Protein AF-A0A6H5K0V4-F1 (afdb_monomer_lite)

Sequence (99 aa):
MLAVIRHFHEGMRARARTDDGQYSEWFDVGQGLRQGCNLAPLLFNLFFAAMLMVAVAEFDKDPKVTADMVKIGTQVEYTGKKGRSAGKKTTVVTDAEAL

Secondary structure (DSSP, 8-state):
-HHHHHHHHTT-EE-PBPTTS-BPPPEE--S----S-THHHHHHHHHHHHHHHHHHHHHTT-HHHHHHS--------------SS--------------

Structure (mmCIF, N/CA/C/O backbone):
data_AF-A0A6H5K0V4-F1
#
_entry.id   AF-A0A6H5K0V4-F1
#
loop_
_atom_site.group_PDB
_atom_site.id
_atom_site.type_symbol
_atom_site.label_atom_id
_atom_site.label_alt_id
_atom_site.label_comp_id
_atom_site.label_asym_id
_atom_site.label_entity_id
_atom_site.label_seq_id
_atom_site.pdbx_PDB_ins_code
_atom_site.Cartn_x
_atom_site.Cartn_y
_atom_site.Cartn_z
_atom_site.occupancy
_atom_site.B_iso_or_equiv
_atom_site.auth_seq_id
_atom_site.auth_comp_id
_atom_site.auth_asym_id
_atom_site.auth_atom_id
_atom_site.pdbx_PDB_model_num
ATOM 1 N N . MET A 1 1 ? -7.602 -19.876 12.562 1.00 69.19 1 MET A N 1
ATOM 2 C CA . MET A 1 1 ? -7.457 -18.449 12.186 1.00 69.19 1 MET A CA 1
ATOM 3 C C . MET A 1 1 ? -8.729 -17.639 12.458 1.00 69.19 1 MET A C 1
ATOM 5 O O . MET A 1 1 ? -8.669 -16.697 13.231 1.00 69.19 1 MET A O 1
ATOM 9 N N . LEU A 1 2 ? -9.889 -18.015 11.897 1.00 80.69 2 LEU A N 1
ATOM 10 C CA . LEU A 1 2 ? -11.141 -17.243 12.025 1.00 80.69 2 LEU A CA 1
ATOM 11 C C . LEU A 1 2 ? -11.638 -17.041 13.471 1.00 80.69 2 LEU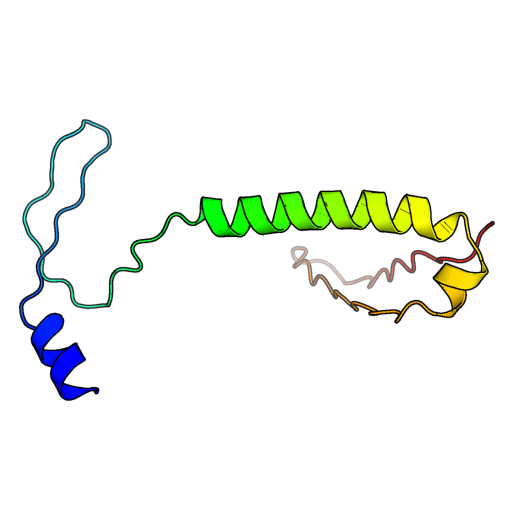 A C 1
ATOM 13 O O . LEU A 1 2 ? -12.142 -15.969 13.783 1.00 80.69 2 LEU A O 1
ATOM 17 N N . ALA A 1 3 ? -11.470 -18.029 14.356 1.00 87.81 3 ALA A N 1
ATOM 18 C CA . ALA A 1 3 ? -11.860 -17.909 15.767 1.00 87.81 3 ALA A CA 1
ATOM 19 C C . ALA A 1 3 ? -11.032 -16.857 16.532 1.00 87.81 3 ALA A C 1
ATOM 21 O O . ALA A 1 3 ? -11.581 -16.087 17.310 1.00 87.81 3 ALA A O 1
ATOM 22 N N . VAL A 1 4 ? -9.727 -16.771 16.246 1.00 87.88 4 VAL A N 1
ATOM 23 C CA . VAL A 1 4 ? -8.822 -15.780 16.857 1.00 87.88 4 VAL A CA 1
ATOM 24 C C . VAL A 1 4 ? -9.203 -14.365 16.418 1.00 87.88 4 VAL A C 1
ATOM 26 O O . VAL A 1 4 ? -9.280 -13.460 17.238 1.00 87.88 4 VAL A O 1
ATOM 29 N N . ILE A 1 5 ? -9.514 -14.192 15.130 1.00 80.44 5 ILE A N 1
ATOM 30 C CA . ILE A 1 5 ? -9.972 -12.911 14.577 1.00 80.44 5 ILE A CA 1
ATOM 31 C C . ILE A 1 5 ? -11.325 -12.513 15.185 1.00 80.44 5 ILE A C 1
ATOM 33 O O . ILE A 1 5 ? -11.511 -11.358 15.551 1.00 80.44 5 ILE A O 1
ATOM 37 N N . ARG A 1 6 ? -12.260 -13.460 15.345 1.00 83.25 6 ARG A N 1
ATOM 38 C CA . ARG A 1 6 ? -13.560 -13.192 15.980 1.00 83.25 6 ARG A CA 1
ATOM 39 C C . ARG A 1 6 ? -13.403 -12.712 17.418 1.00 83.25 6 ARG A C 1
ATOM 41 O O . ARG A 1 6 ? -13.929 -11.652 17.717 1.00 83.25 6 ARG A O 1
ATOM 48 N N . HIS A 1 7 ? -12.634 -13.409 18.253 1.00 84.62 7 HIS A N 1
ATOM 49 C CA . HIS A 1 7 ? -12.405 -12.967 19.633 1.00 84.62 7 HIS A CA 1
ATOM 50 C C . HIS A 1 7 ? -11.671 -11.630 19.731 1.00 84.62 7 HIS A C 1
ATOM 52 O O . HIS A 1 7 ? -11.909 -10.874 20.663 1.00 84.62 7 HIS A O 1
ATOM 58 N N . PHE A 1 8 ? -10.804 -11.307 18.770 1.00 81.38 8 PHE A N 1
ATOM 59 C CA . PHE A 1 8 ? -10.132 -10.010 18.743 1.00 81.38 8 PHE A CA 1
ATOM 60 C C . PHE A 1 8 ? -11.081 -8.844 18.410 1.00 81.38 8 PHE A C 1
ATOM 62 O O . PHE A 1 8 ? -10.881 -7.729 18.887 1.00 81.38 8 PHE A O 1
ATOM 69 N N . HIS A 1 9 ? -12.106 -9.084 17.589 1.00 79.38 9 HIS A N 1
ATOM 70 C CA . HIS A 1 9 ? -13.086 -8.067 17.190 1.00 79.38 9 HIS A CA 1
ATOM 71 C C . HIS A 1 9 ? -14.369 -8.067 18.034 1.00 79.38 9 HIS A C 1
ATOM 73 O O . HIS A 1 9 ? -15.173 -7.141 17.928 1.00 79.38 9 HIS A O 1
ATOM 79 N N . GLU A 1 10 ? -14.575 -9.085 18.864 1.00 85.38 10 GLU A N 1
ATOM 80 C CA . GLU A 1 10 ? -15.727 -9.203 19.750 1.00 85.38 10 GLU A CA 1
ATOM 81 C C . GLU A 1 10 ? -15.704 -8.096 20.814 1.00 85.38 10 GLU A C 1
ATOM 83 O O . GLU A 1 10 ? -14.709 -7.893 21.505 1.00 85.38 10 GLU A O 1
ATOM 88 N N . GLY A 1 11 ? -16.793 -7.328 20.915 1.00 86.25 11 GLY A N 1
ATOM 89 C CA . GLY A 1 11 ? -16.902 -6.222 21.874 1.00 86.25 11 GLY A CA 1
ATOM 90 C C . GLY A 1 11 ? -16.015 -5.004 21.577 1.00 86.25 11 GLY A C 1
ATOM 91 O O . GLY A 1 11 ? -15.858 -4.143 22.442 1.00 86.25 11 GLY A O 1
ATOM 92 N N . MET A 1 12 ? -15.427 -4.904 20.378 1.00 88.12 12 MET A N 1
ATOM 93 C CA . MET A 1 12 ? -14.608 -3.754 19.993 1.00 88.12 12 MET A CA 1
ATOM 94 C C . MET A 1 12 ? -15.451 -2.471 19.946 1.00 88.12 12 MET A C 1
ATOM 96 O O . MET A 1 12 ? -16.474 -2.409 19.266 1.00 88.12 12 MET A O 1
ATOM 100 N N . ARG A 1 13 ? -14.985 -1.423 20.634 1.00 90.81 13 ARG A N 1
ATOM 101 C CA . ARG A 1 13 ? -15.589 -0.082 20.625 1.00 90.81 13 ARG A CA 1
ATOM 102 C C . ARG A 1 13 ? -14.604 0.936 20.067 1.00 90.81 13 ARG A C 1
ATOM 104 O O . ARG A 1 13 ? -13.394 0.795 20.241 1.00 90.81 13 ARG A O 1
ATOM 111 N N . ALA A 1 14 ? -15.113 1.969 19.409 1.00 87.12 14 ALA A N 1
ATOM 112 C CA . ALA A 1 14 ? -14.324 3.072 18.875 1.00 87.12 14 ALA A CA 1
ATOM 113 C C . ALA A 1 14 ? -14.965 4.420 19.214 1.00 87.12 14 ALA A C 1
ATOM 115 O O . ALA A 1 14 ? -16.136 4.500 19.580 1.00 87.12 14 ALA A O 1
ATOM 116 N N . ARG A 1 15 ? -14.175 5.485 19.085 1.00 91.25 15 ARG A N 1
ATOM 117 C CA . ARG A 1 15 ? -14.630 6.874 19.150 1.00 91.25 15 ARG A CA 1
ATOM 118 C C . ARG A 1 15 ? -13.923 7.678 18.069 1.00 91.25 15 ARG A C 1
ATOM 120 O O . ARG A 1 15 ? -12.737 7.457 17.816 1.00 91.25 15 ARG A O 1
ATOM 127 N N . ALA A 1 16 ? -14.640 8.584 17.421 1.00 87.00 16 ALA A N 1
ATOM 128 C CA . ALA A 1 16 ? -14.077 9.460 16.403 1.00 87.00 16 ALA A CA 1
ATOM 129 C C . ALA A 1 16 ? -13.524 10.724 17.064 1.00 87.00 16 ALA A C 1
ATOM 131 O O . ALA A 1 16 ? -14.113 11.224 18.020 1.00 87.00 16 ALA A O 1
ATOM 132 N N . ARG A 1 17 ? -12.401 11.239 16.561 1.00 90.75 17 ARG A N 1
ATOM 133 C CA . ARG A 1 17 ? -11.946 12.587 16.906 1.00 90.75 17 ARG A CA 1
ATOM 134 C C . ARG A 1 17 ? -12.565 13.562 15.910 1.00 90.75 17 ARG A C 1
ATOM 136 O O . ARG A 1 17 ? -12.438 13.344 14.708 1.00 90.75 17 ARG A O 1
ATOM 143 N N . THR A 1 18 ? -13.245 14.579 16.408 1.00 89.50 18 THR A N 1
ATOM 144 C CA . THR A 1 18 ? -13.872 15.637 15.613 1.00 89.50 18 THR A CA 1
ATOM 145 C C . THR A 1 18 ? -12.860 16.742 15.295 1.00 89.50 18 THR A C 1
ATOM 147 O O . THR A 1 18 ? -11.786 16.808 15.902 1.00 89.50 18 THR A O 1
ATOM 150 N N . ASP A 1 19 ? -13.167 17.594 14.316 1.00 86.00 19 ASP A N 1
ATOM 151 C CA . ASP A 1 19 ? -12.239 18.623 13.812 1.00 86.00 19 ASP A CA 1
ATOM 152 C C . ASP A 1 19 ? -11.894 19.698 14.859 1.00 86.00 19 ASP A C 1
ATOM 154 O O . ASP A 1 19 ? -10.807 20.271 14.845 1.00 86.00 19 ASP A O 1
ATOM 158 N N . ASP A 1 20 ? -12.787 19.919 15.823 1.00 91.50 20 ASP A N 1
ATOM 159 C CA . ASP A 1 20 ? -12.586 20.747 17.020 1.00 91.50 20 ASP A CA 1
ATOM 160 C C . ASP A 1 20 ? -11.749 20.043 18.110 1.00 91.50 20 ASP A C 1
ATOM 162 O O . ASP A 1 20 ? -11.537 20.570 19.203 1.00 91.50 20 ASP A O 1
ATOM 166 N N . GLY A 1 21 ? -11.243 18.844 17.818 1.00 90.00 21 GLY A N 1
ATOM 167 C CA . GLY A 1 21 ? -10.335 18.084 18.665 1.00 90.00 21 GLY A CA 1
ATOM 168 C C . GLY A 1 21 ? -11.010 17.283 19.775 1.00 90.00 21 GLY A C 1
ATOM 169 O O . GLY A 1 21 ? -10.293 16.575 20.489 1.00 90.00 21 GLY A O 1
ATOM 170 N N . GLN A 1 22 ? -12.337 17.357 19.903 1.00 94.69 22 GLN A N 1
ATOM 171 C CA . GLN A 1 22 ? -13.114 16.560 20.849 1.00 94.69 22 GLN A CA 1
ATOM 172 C C . GLN A 1 22 ? -13.214 15.100 20.384 1.00 94.69 22 GLN A C 1
ATOM 174 O O . GLN A 1 22 ? -12.925 14.760 19.237 1.00 94.69 22 GLN A O 1
ATOM 179 N N . TYR A 1 23 ? -13.577 14.203 21.298 1.00 94.06 23 TYR A N 1
ATOM 180 C CA . TYR A 1 23 ? -13.846 12.805 20.965 1.00 94.06 23 TYR A CA 1
ATOM 181 C C . TYR A 1 23 ? -15.340 12.520 21.092 1.00 94.06 23 TYR A C 1
ATOM 183 O O . TYR A 1 23 ? -15.979 12.997 22.026 1.00 94.06 23 TYR A O 1
ATOM 191 N N . SER A 1 24 ? -15.879 11.705 20.186 1.00 92.81 24 SER A N 1
ATOM 192 C CA . SER A 1 24 ? -17.248 11.207 20.288 1.00 92.81 24 SER A CA 1
ATOM 193 C C . SER A 1 24 ? -17.421 10.256 21.473 1.00 92.81 24 SER A C 1
ATOM 195 O O . SER A 1 24 ? -16.454 9.691 21.996 1.00 92.81 24 SER A O 1
ATOM 197 N N . GLU A 1 25 ? -18.680 9.990 21.811 1.00 94.19 25 GLU A N 1
ATOM 198 C CA . GLU A 1 25 ? -19.039 8.841 22.635 1.00 94.19 25 GLU A CA 1
ATOM 199 C C . GLU A 1 25 ? -18.535 7.536 22.009 1.00 94.19 25 GLU A C 1
ATOM 201 O O . GLU A 1 25 ? -18.345 7.422 20.790 1.00 94.19 25 GLU A O 1
ATOM 206 N N . TRP A 1 26 ? -18.315 6.544 22.867 1.00 93.19 26 TRP A N 1
ATOM 207 C CA . TRP A 1 26 ? -17.908 5.213 22.442 1.00 93.19 26 TRP A CA 1
ATOM 208 C C . TRP A 1 26 ? -19.062 4.498 21.744 1.00 93.19 26 TRP A C 1
ATOM 210 O O . TRP A 1 26 ? -20.129 4.308 22.330 1.00 93.19 26 TRP A O 1
ATOM 220 N N . PHE A 1 27 ? -18.826 4.012 20.532 1.00 89.94 27 PHE A N 1
ATOM 221 C CA . PHE A 1 27 ? -19.785 3.215 19.774 1.00 89.94 27 PHE A CA 1
ATOM 222 C C . PHE A 1 27 ? -19.198 1.852 19.404 1.00 89.94 27 PHE A C 1
ATOM 224 O O . PHE A 1 27 ? -17.980 1.692 19.290 1.00 89.94 27 PHE A O 1
ATOM 231 N N . ASP A 1 28 ? -20.074 0.864 19.240 1.00 89.50 28 ASP A N 1
ATOM 232 C CA . ASP A 1 28 ? -19.677 -0.504 18.914 1.00 89.50 28 ASP A CA 1
ATOM 233 C C . ASP A 1 28 ? -19.244 -0.611 17.447 1.00 89.50 28 ASP A C 1
ATOM 235 O O . ASP A 1 28 ? -19.880 -0.079 16.532 1.00 89.50 28 ASP A O 1
ATOM 239 N N . VAL A 1 29 ? -18.137 -1.312 17.210 1.00 83.56 29 VAL A N 1
ATOM 240 C CA . VAL A 1 29 ? -17.545 -1.477 15.881 1.00 83.56 29 VAL A CA 1
ATOM 241 C C . VAL A 1 29 ? -18.169 -2.698 15.208 1.00 83.56 29 VAL A C 1
ATOM 243 O O . VAL A 1 29 ? -17.724 -3.827 15.384 1.00 83.56 29 VAL A O 1
ATOM 246 N N . GLY A 1 30 ? -19.222 -2.470 14.419 1.00 78.94 30 GLY A N 1
ATOM 247 C CA . GLY A 1 30 ? -19.947 -3.539 13.716 1.00 78.94 30 GLY A CA 1
ATOM 248 C C . GLY A 1 30 ? -19.268 -4.063 12.442 1.00 78.94 30 GLY A C 1
ATOM 249 O O . GLY A 1 30 ? -19.665 -5.106 11.926 1.00 78.94 30 GLY A O 1
ATOM 250 N N . GLN A 1 31 ? -18.271 -3.351 11.912 1.00 73.56 31 GLN A N 1
ATOM 251 C CA . GLN A 1 31 ? -17.488 -3.719 10.725 1.00 73.56 31 GLN A CA 1
ATOM 252 C C . GLN A 1 31 ? -16.017 -3.378 10.968 1.00 73.56 31 GLN A C 1
ATOM 254 O O . GLN A 1 31 ? -15.719 -2.409 11.662 1.00 73.56 31 GLN A O 1
ATOM 259 N N . GLY A 1 32 ? -15.092 -4.147 10.389 1.00 67.06 32 GLY A N 1
ATOM 260 C CA . GLY A 1 32 ? -13.660 -3.882 10.536 1.00 67.06 32 GLY A CA 1
ATOM 261 C C . GLY A 1 32 ? -13.299 -2.457 10.103 1.00 67.06 32 GLY A C 1
ATOM 262 O O . GLY A 1 32 ? -13.550 -2.062 8.965 1.00 67.06 32 GLY A O 1
ATOM 263 N N . LEU A 1 33 ? -12.696 -1.683 11.006 1.00 64.88 33 LEU A N 1
ATOM 264 C CA . LEU A 1 33 ? -12.161 -0.363 10.693 1.00 64.88 33 LEU A CA 1
ATOM 265 C C . LEU A 1 33 ? -10.861 -0.545 9.900 1.00 64.88 33 LEU A C 1
ATOM 267 O O . LEU A 1 33 ? -9.874 -1.058 10.427 1.00 64.88 33 LEU A O 1
ATOM 271 N N . ARG A 1 34 ? -10.824 -0.107 8.639 1.00 68.50 34 ARG A N 1
ATOM 272 C CA . ARG A 1 34 ? -9.565 -0.031 7.888 1.00 68.50 34 ARG A CA 1
ATOM 273 C C . ARG A 1 34 ? -8.767 1.168 8.410 1.00 68.50 34 ARG A C 1
ATOM 275 O O . ARG A 1 34 ? -8.892 2.276 7.901 1.00 68.50 34 ARG A O 1
ATOM 282 N N . GLN A 1 35 ? -7.981 0.963 9.465 1.00 63.94 35 GLN A N 1
ATOM 283 C CA . GLN A 1 35 ? -6.990 1.948 9.892 1.00 63.94 35 GLN A CA 1
ATOM 284 C C . GLN A 1 35 ? -5.825 1.922 8.909 1.00 63.94 35 GLN A C 1
ATOM 286 O O . GLN A 1 35 ? -5.036 0.982 8.865 1.00 63.94 35 GLN A O 1
ATOM 291 N N . GLY A 1 36 ? -5.745 2.953 8.084 1.00 67.56 36 GLY A N 1
ATOM 292 C CA . GLY A 1 36 ? -4.666 3.125 7.133 1.00 67.56 36 GLY A CA 1
ATOM 293 C C . GLY A 1 36 ? -4.758 4.496 6.496 1.00 67.56 36 GLY A C 1
ATOM 294 O O . GLY A 1 36 ? -5.843 4.992 6.198 1.00 67.56 36 GLY A O 1
ATOM 295 N N . CYS A 1 37 ? -3.609 5.129 6.303 1.00 76.25 37 CYS A N 1
ATOM 296 C CA . CYS A 1 37 ? -3.537 6.352 5.530 1.00 76.25 37 CYS A CA 1
ATOM 297 C C . CYS A 1 37 ? -3.847 6.016 4.067 1.00 76.25 37 CYS A C 1
ATOM 299 O O . CYS A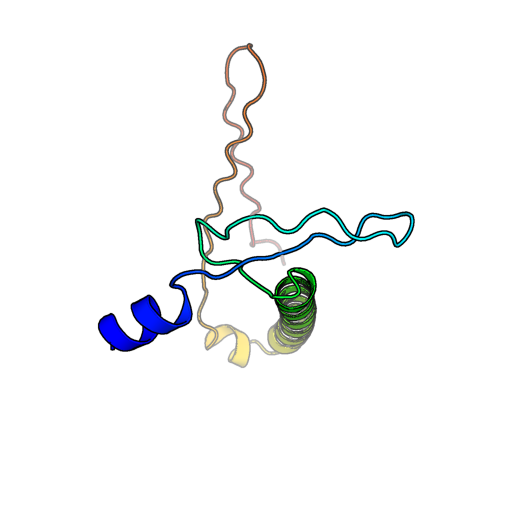 1 37 ? -3.026 5.392 3.403 1.00 76.25 37 CYS A O 1
ATOM 301 N N . ASN A 1 38 ? -5.004 6.437 3.551 1.00 76.62 38 ASN A N 1
ATOM 302 C CA . ASN A 1 38 ? -5.335 6.280 2.127 1.00 76.62 38 ASN A CA 1
ATOM 303 C C . ASN A 1 38 ? -4.387 7.088 1.217 1.00 76.62 38 ASN A C 1
ATOM 305 O O . ASN A 1 38 ? -4.264 6.789 0.032 1.00 76.62 38 ASN A O 1
ATOM 309 N N . LEU A 1 39 ? -3.693 8.090 1.773 1.00 80.56 39 LEU A N 1
ATOM 310 C CA . LEU A 1 39 ? -2.719 8.907 1.051 1.00 80.56 39 LEU A CA 1
ATOM 311 C C . LEU A 1 39 ? -1.411 8.153 0.785 1.00 80.56 39 LEU A C 1
ATOM 313 O O . LEU A 1 39 ? -0.777 8.397 -0.232 1.00 80.56 39 LEU A O 1
ATOM 317 N N . ALA A 1 40 ? -1.022 7.208 1.646 1.00 85.44 40 ALA A N 1
ATOM 318 C CA . ALA A 1 40 ? 0.196 6.422 1.459 1.00 85.44 40 ALA A CA 1
ATOM 319 C C . ALA A 1 40 ? 0.186 5.576 0.164 1.00 85.44 40 ALA A C 1
ATOM 321 O O . ALA A 1 40 ? 1.113 5.732 -0.632 1.00 85.44 40 ALA A O 1
ATOM 322 N N . PRO A 1 41 ? -0.841 4.742 -0.125 1.00 85.69 41 PRO A N 1
ATOM 323 C CA . PRO A 1 41 ? -0.899 4.015 -1.392 1.00 85.69 41 PRO A CA 1
ATOM 324 C C . PRO A 1 41 ? -1.070 4.954 -2.595 1.00 85.69 41 PRO A C 1
ATOM 326 O O . PRO A 1 41 ? -0.534 4.668 -3.662 1.00 85.69 41 PRO A O 1
ATOM 329 N N . LEU A 1 42 ? -1.754 6.094 -2.436 1.00 90.00 42 LEU A N 1
ATOM 330 C CA . LEU A 1 42 ? -1.887 7.085 -3.508 1.00 90.00 42 LEU A CA 1
ATOM 331 C C . LEU A 1 42 ? -0.536 7.718 -3.871 1.00 90.00 42 LEU A C 1
ATOM 333 O O . LEU A 1 42 ? -0.185 7.792 -5.046 1.00 90.00 42 LEU A O 1
ATOM 337 N N . LEU A 1 43 ? 0.227 8.154 -2.868 1.00 91.88 43 LEU A N 1
ATOM 338 C CA . LEU A 1 43 ? 1.516 8.808 -3.066 1.00 91.88 43 LEU A CA 1
ATOM 339 C C . LEU A 1 43 ? 2.565 7.829 -3.597 1.00 91.88 43 LEU A C 1
ATOM 341 O O . LEU A 1 43 ? 3.339 8.195 -4.477 1.00 91.88 43 LEU A O 1
ATOM 345 N N . PHE A 1 44 ? 2.547 6.580 -3.121 1.00 91.75 44 PHE A N 1
ATOM 346 C CA . PHE A 1 44 ? 3.378 5.512 -3.674 1.00 91.75 44 PHE A CA 1
ATOM 347 C C . PHE A 1 44 ? 3.103 5.308 -5.168 1.00 91.75 44 PHE A C 1
ATOM 349 O O . PHE A 1 44 ? 4.036 5.325 -5.967 1.00 91.75 44 PHE A O 1
ATOM 356 N N . ASN A 1 45 ? 1.829 5.194 -5.559 1.00 91.62 45 ASN A N 1
ATOM 357 C CA . ASN A 1 45 ? 1.453 5.020 -6.961 1.00 91.62 45 ASN A CA 1
ATOM 358 C C . ASN A 1 45 ? 1.866 6.219 -7.825 1.00 91.62 45 ASN A C 1
ATOM 360 O O . ASN A 1 45 ? 2.359 6.028 -8.933 1.00 91.62 45 ASN A O 1
ATOM 364 N N . LEU A 1 46 ? 1.698 7.447 -7.322 1.00 95.44 46 LEU A N 1
ATOM 365 C CA . LEU A 1 46 ? 2.100 8.662 -8.034 1.00 95.44 46 LEU A CA 1
ATOM 366 C C . LEU A 1 46 ? 3.618 8.729 -8.232 1.00 95.44 46 LEU A C 1
ATOM 368 O O . LEU A 1 46 ? 4.088 9.000 -9.335 1.00 95.44 46 LEU A O 1
ATOM 372 N N . PHE A 1 47 ? 4.379 8.460 -7.172 1.00 95.31 47 PHE A N 1
ATOM 373 C CA . PHE A 1 47 ? 5.836 8.443 -7.222 1.0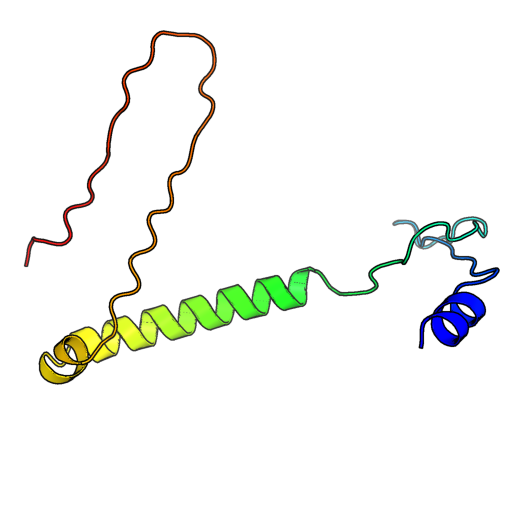0 95.31 47 PHE A CA 1
ATOM 374 C C . PHE A 1 47 ? 6.343 7.374 -8.194 1.00 95.31 47 PHE A C 1
ATOM 376 O O . PHE A 1 47 ? 7.180 7.658 -9.049 1.00 95.31 47 PHE A O 1
ATOM 383 N N . PHE A 1 48 ? 5.780 6.167 -8.123 1.00 94.12 48 PHE A N 1
ATOM 384 C CA . PHE A 1 48 ? 6.129 5.074 -9.022 1.00 94.12 48 PHE A CA 1
ATOM 385 C C . PHE A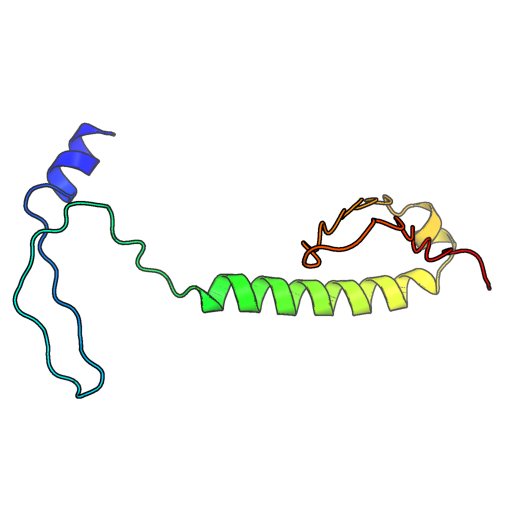 1 48 ? 5.795 5.396 -10.485 1.00 94.12 48 PHE A C 1
ATOM 387 O O . PHE A 1 48 ? 6.622 5.169 -11.364 1.00 94.12 48 PHE A O 1
ATOM 394 N N . ALA A 1 49 ? 4.633 5.998 -10.755 1.00 92.19 49 ALA A N 1
ATOM 395 C CA . ALA A 1 49 ? 4.269 6.443 -12.099 1.00 92.19 49 ALA A CA 1
ATOM 396 C C . ALA A 1 49 ? 5.244 7.500 -12.644 1.00 92.19 49 ALA A C 1
ATOM 398 O O . ALA A 1 49 ? 5.646 7.419 -13.802 1.00 92.19 49 ALA A O 1
ATOM 399 N N . ALA A 1 50 ? 5.666 8.459 -11.814 1.00 93.44 50 ALA A N 1
ATOM 400 C CA . ALA A 1 50 ? 6.657 9.459 -12.204 1.00 93.44 50 ALA A CA 1
ATOM 401 C C . ALA A 1 50 ? 8.023 8.825 -12.517 1.00 93.44 50 ALA A C 1
ATOM 403 O O . ALA A 1 50 ? 8.627 9.148 -13.538 1.00 93.44 50 ALA A O 1
ATOM 404 N N . MET A 1 51 ? 8.485 7.883 -11.687 1.00 94.69 51 MET A N 1
ATOM 405 C CA . MET A 1 51 ? 9.719 7.135 -11.952 1.00 94.69 51 MET A CA 1
ATOM 406 C C . MET A 1 51 ? 9.648 6.352 -13.265 1.00 94.69 51 MET A C 1
ATOM 408 O O . MET A 1 51 ? 10.605 6.369 -14.035 1.00 94.69 51 MET A O 1
ATOM 412 N N . LEU A 1 52 ? 8.519 5.690 -13.537 1.00 90.81 52 LEU A N 1
ATOM 413 C CA . LEU A 1 52 ? 8.316 4.955 -14.782 1.00 90.81 52 LEU A CA 1
ATOM 414 C C . LEU A 1 52 ? 8.319 5.876 -16.001 1.00 90.81 52 LEU A C 1
ATOM 416 O O . LEU A 1 52 ? 8.939 5.526 -16.996 1.00 90.81 52 LEU A O 1
ATOM 420 N N . MET A 1 53 ? 7.688 7.051 -15.930 1.00 90.00 53 MET A N 1
ATOM 421 C CA . MET A 1 53 ? 7.721 8.018 -17.034 1.00 90.00 53 MET A CA 1
ATOM 422 C C . MET A 1 53 ? 9.150 8.440 -17.380 1.00 90.00 53 MET A C 1
ATOM 424 O O . MET A 1 53 ? 9.505 8.482 -18.554 1.00 90.00 53 MET A O 1
ATOM 428 N N . VAL A 1 54 ? 9.981 8.706 -16.368 1.00 92.19 54 VAL A N 1
ATOM 429 C CA . VAL A 1 54 ? 11.396 9.046 -16.581 1.00 92.19 54 VAL A CA 1
ATOM 430 C C . VAL A 1 54 ? 12.157 7.860 -17.173 1.00 92.19 54 VAL A C 1
ATOM 432 O O . VAL A 1 54 ? 12.889 8.032 -18.140 1.00 92.19 54 VAL A O 1
ATOM 435 N N . ALA A 1 55 ? 11.966 6.654 -16.633 1.00 89.00 55 ALA A N 1
ATOM 436 C CA . ALA A 1 55 ? 12.639 5.458 -17.132 1.00 89.00 55 ALA A CA 1
ATOM 437 C C . ALA A 1 55 ? 12.269 5.148 -18.591 1.00 89.00 55 ALA A C 1
ATOM 439 O O . ALA A 1 55 ? 13.152 4.873 -19.394 1.00 89.00 55 ALA A O 1
ATOM 440 N N . VAL A 1 56 ? 10.985 5.242 -18.947 1.00 86.75 56 VAL A N 1
ATOM 441 C CA . VAL A 1 56 ? 10.507 5.057 -20.326 1.00 86.75 56 VAL A CA 1
ATOM 442 C C . VAL A 1 56 ? 11.116 6.109 -21.250 1.00 86.75 56 VAL A C 1
ATOM 444 O O . VAL A 1 56 ? 11.688 5.745 -22.268 1.00 86.75 56 VAL A O 1
ATOM 447 N N . ALA A 1 57 ? 11.100 7.389 -20.864 1.00 87.75 57 ALA A N 1
ATOM 448 C CA . ALA A 1 57 ? 11.687 8.459 -21.673 1.00 87.75 57 ALA A CA 1
ATOM 449 C C . ALA A 1 57 ? 13.202 8.294 -21.903 1.00 87.75 57 ALA A C 1
ATOM 451 O O . ALA A 1 57 ? 13.725 8.741 -22.923 1.00 87.75 57 ALA A O 1
ATOM 452 N N . GLU A 1 58 ? 13.923 7.676 -20.964 1.00 86.81 58 GLU A N 1
ATOM 453 C CA . GLU A 1 58 ? 15.336 7.336 -21.145 1.00 86.81 58 GLU A C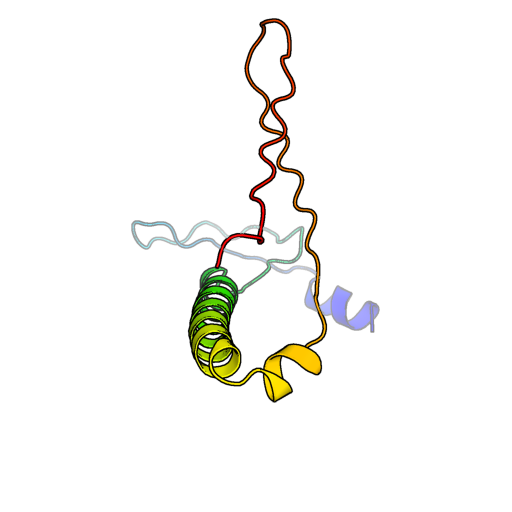A 1
ATOM 454 C C . GLU A 1 58 ? 15.531 6.084 -22.009 1.00 86.81 58 GLU A C 1
ATOM 456 O O . GLU A 1 58 ? 16.416 6.071 -22.861 1.00 86.81 58 GLU A O 1
ATOM 461 N N . PHE A 1 59 ? 14.708 5.048 -21.836 1.00 85.38 59 PHE A N 1
ATOM 462 C CA . PHE A 1 59 ? 14.815 3.809 -22.610 1.00 85.38 59 PHE A CA 1
ATOM 463 C C . PHE A 1 59 ? 14.365 3.954 -24.061 1.00 85.38 59 PHE A C 1
ATOM 465 O O . PHE A 1 59 ? 14.956 3.316 -24.925 1.00 85.38 59 PHE A O 1
ATOM 472 N N . ASP A 1 60 ? 13.418 4.846 -24.354 1.00 80.81 60 ASP A N 1
ATOM 473 C CA . ASP A 1 60 ? 13.000 5.169 -25.724 1.00 80.81 60 ASP A CA 1
ATOM 474 C C . ASP A 1 60 ? 14.139 5.768 -26.570 1.00 80.81 60 ASP A C 1
ATOM 476 O O . ASP A 1 60 ? 14.060 5.796 -27.798 1.00 80.81 60 ASP A O 1
ATOM 480 N N . LYS A 1 61 ? 15.236 6.211 -25.940 1.00 86.31 61 LYS A N 1
ATOM 481 C CA . LYS A 1 61 ? 16.442 6.673 -26.643 1.00 86.31 61 LYS A CA 1
ATOM 482 C C . LYS A 1 61 ? 17.295 5.523 -27.190 1.00 86.31 61 LYS A C 1
ATOM 484 O O . LYS A 1 61 ? 18.142 5.780 -28.045 1.00 86.31 61 LYS A O 1
ATOM 489 N N . ASP A 1 62 ? 17.109 4.286 -26.714 1.00 87.38 62 ASP A N 1
ATOM 490 C CA . ASP A 1 62 ? 17.823 3.097 -27.196 1.00 87.38 62 ASP A CA 1
ATOM 491 C C . ASP A 1 62 ? 16.862 2.110 -27.892 1.00 87.38 62 ASP A C 1
ATOM 493 O O . ASP A 1 62 ? 16.141 1.357 -27.228 1.00 87.38 62 ASP A O 1
ATOM 497 N N . PRO A 1 63 ? 16.909 2.018 -29.236 1.00 79.94 63 PRO A N 1
ATOM 498 C CA . PRO A 1 63 ? 16.038 1.141 -30.017 1.00 79.94 63 PRO A CA 1
ATOM 499 C C . PRO A 1 63 ? 16.125 -0.344 -29.644 1.00 79.94 63 PRO A C 1
ATOM 501 O O . PRO A 1 63 ? 15.179 -1.092 -29.891 1.00 79.94 63 PRO A O 1
ATOM 504 N N . LYS A 1 64 ? 17.252 -0.799 -29.078 1.00 83.94 64 LYS A N 1
ATOM 505 C CA . LYS A 1 64 ? 17.422 -2.197 -28.654 1.00 83.94 64 LYS A CA 1
ATOM 506 C C . LYS A 1 64 ? 16.645 -2.486 -27.380 1.00 83.94 64 LYS A C 1
ATOM 508 O O . LYS A 1 64 ? 16.043 -3.546 -27.268 1.00 83.94 64 LYS A O 1
ATOM 513 N N . VAL A 1 65 ? 16.627 -1.531 -26.453 1.00 80.88 65 VAL A N 1
ATOM 514 C CA . VAL A 1 65 ? 15.880 -1.659 -25.200 1.00 80.88 65 VAL A CA 1
ATOM 515 C C . VAL A 1 65 ? 14.386 -1.634 -25.495 1.00 80.88 65 VAL A C 1
ATOM 517 O O . VAL A 1 65 ? 13.671 -2.519 -25.037 1.00 80.88 65 VAL A O 1
ATOM 520 N N . THR A 1 66 ? 13.917 -0.703 -26.330 1.00 76.56 66 THR A N 1
ATOM 521 C CA . THR A 1 66 ? 12.500 -0.614 -26.723 1.00 76.56 66 THR A CA 1
ATOM 522 C C . THR A 1 66 ? 11.997 -1.878 -27.431 1.00 76.56 66 THR A C 1
ATOM 524 O O . THR A 1 66 ? 10.836 -2.250 -27.258 1.00 76.56 66 THR A O 1
ATOM 527 N N . ALA A 1 67 ? 12.849 -2.565 -28.200 1.00 80.38 67 ALA A N 1
ATOM 528 C CA . ALA A 1 67 ? 12.496 -3.821 -28.868 1.00 80.38 67 ALA A CA 1
ATOM 529 C C . ALA A 1 67 ? 12.227 -4.974 -27.883 1.00 80.38 67 ALA A C 1
ATOM 531 O O . ALA A 1 67 ? 11.356 -5.805 -28.143 1.00 80.38 67 ALA A O 1
ATOM 532 N N . ASP A 1 68 ? 12.922 -4.984 -26.744 1.00 81.81 68 ASP A N 1
ATOM 533 C CA . ASP A 1 68 ? 12.789 -6.008 -25.703 1.00 81.81 68 ASP A CA 1
ATOM 534 C C . ASP A 1 68 ? 11.704 -5.665 -24.657 1.00 81.81 68 ASP A C 1
ATOM 536 O O . ASP A 1 68 ? 11.375 -6.484 -23.793 1.00 81.81 68 ASP A O 1
ATOM 540 N N . MET A 1 69 ? 11.109 -4.465 -24.718 1.00 75.88 69 MET A N 1
ATOM 541 C CA . MET A 1 69 ? 10.062 -4.045 -23.783 1.00 75.88 69 MET A CA 1
ATOM 542 C C . MET A 1 69 ? 8.729 -4.763 -24.031 1.00 75.88 69 MET A C 1
ATOM 544 O O . MET A 1 69 ? 8.180 -4.790 -25.135 1.00 75.88 69 MET A O 1
ATOM 548 N N . VAL A 1 70 ? 8.133 -5.274 -22.950 1.00 80.56 70 VAL A N 1
ATOM 549 C CA . VAL A 1 70 ? 6.784 -5.853 -22.971 1.00 80.56 70 VAL A CA 1
ATOM 550 C C . VAL A 1 70 ? 5.746 -4.733 -23.047 1.00 80.56 70 VAL A C 1
ATOM 552 O O . VAL A 1 70 ? 5.563 -3.966 -22.101 1.00 80.56 70 VAL A O 1
ATOM 555 N N . LYS A 1 71 ? 5.021 -4.657 -24.167 1.00 74.19 71 LYS A N 1
ATOM 556 C CA . LYS A 1 71 ? 3.941 -3.681 -24.361 1.00 74.19 71 LYS A CA 1
ATOM 557 C C . LYS A 1 71 ? 2.693 -4.097 -23.584 1.00 74.19 71 LYS A C 1
ATOM 559 O O . LYS A 1 71 ? 1.924 -4.951 -24.020 1.00 74.19 71 LYS A O 1
ATOM 564 N N . ILE A 1 72 ? 2.473 -3.465 -22.434 1.00 71.25 72 ILE A N 1
ATOM 565 C CA . ILE A 1 72 ? 1.235 -3.608 -21.664 1.00 71.25 72 ILE A CA 1
ATOM 566 C C . ILE A 1 72 ? 0.213 -2.617 -22.233 1.00 71.25 72 ILE A C 1
ATOM 568 O O . ILE A 1 72 ? 0.159 -1.451 -21.844 1.00 71.25 72 ILE A O 1
ATOM 572 N N . GLY A 1 73 ? -0.581 -3.062 -23.205 1.00 64.31 73 GLY A N 1
ATOM 573 C CA . GLY A 1 73 ? -1.682 -2.266 -23.738 1.00 64.31 73 GLY A CA 1
ATOM 574 C C . GLY A 1 73 ? -2.806 -2.166 -22.712 1.00 64.31 73 GLY A C 1
ATOM 575 O O . GLY A 1 73 ? -3.509 -3.144 -22.473 1.00 64.31 73 GLY A O 1
ATOM 576 N N . THR A 1 74 ? -3.002 -0.991 -22.112 1.00 53.69 74 THR A N 1
ATOM 577 C CA . THR A 1 74 ? -4.188 -0.756 -21.280 1.00 53.69 74 THR A CA 1
ATOM 578 C C . THR A 1 74 ? -5.290 -0.165 -22.157 1.00 53.69 74 THR A C 1
ATOM 580 O O . THR A 1 74 ? -5.287 1.032 -22.434 1.00 53.69 74 THR A O 1
ATOM 583 N N . GLN A 1 75 ? -6.249 -0.983 -22.606 1.00 48.00 75 GLN A N 1
ATOM 584 C CA . GLN A 1 75 ? -7.529 -0.450 -23.085 1.00 48.00 75 GLN A CA 1
ATOM 585 C C . GLN A 1 75 ? -8.292 0.089 -21.874 1.00 48.00 75 GLN A C 1
ATOM 587 O O . GLN A 1 75 ? -8.980 -0.654 -21.177 1.00 48.00 75 GLN A O 1
ATOM 592 N N . VAL A 1 76 ? -8.138 1.379 -21.580 1.00 51.12 76 VAL A N 1
ATOM 593 C CA . VAL A 1 76 ? -8.962 2.044 -20.568 1.00 51.12 76 VAL A CA 1
ATOM 594 C C . VAL A 1 76 ? -10.141 2.701 -21.276 1.00 51.12 76 VAL A C 1
ATOM 596 O O . VAL A 1 76 ? -10.065 3.848 -21.713 1.00 51.12 76 VAL A O 1
ATOM 599 N N . GLU A 1 77 ? -11.248 1.972 -21.404 1.00 43.28 77 GLU A N 1
ATOM 600 C CA . GLU A 1 77 ? -12.517 2.558 -21.834 1.00 43.28 77 GLU A CA 1
ATOM 601 C C . GLU A 1 77 ? -13.117 3.393 -20.693 1.00 43.28 77 GLU A C 1
ATOM 603 O O . GLU A 1 77 ? -13.661 2.868 -19.723 1.00 43.28 77 GLU A O 1
ATOM 608 N N . TYR A 1 78 ? -13.044 4.721 -20.805 1.00 42.12 78 TYR A N 1
ATOM 609 C CA . TYR A 1 78 ? -13.774 5.620 -19.912 1.00 42.12 78 TYR A CA 1
ATOM 610 C C . TYR A 1 78 ? -15.188 5.870 -20.451 1.00 42.12 78 TYR A C 1
ATOM 612 O O . TYR A 1 78 ? -15.391 6.636 -21.395 1.00 42.12 78 TYR A O 1
ATOM 620 N N . THR A 1 79 ? -16.207 5.272 -19.827 1.00 43.16 79 THR A N 1
ATOM 621 C CA . THR A 1 79 ? -17.610 5.602 -20.121 1.00 43.16 79 THR A CA 1
ATOM 622 C C . THR A 1 79 ? -18.052 6.831 -19.327 1.00 43.16 79 THR A C 1
ATOM 624 O O . THR A 1 79 ? -18.534 6.725 -18.198 1.00 43.16 79 THR A O 1
ATOM 627 N N . GLY A 1 80 ? -17.921 8.019 -19.916 1.00 42.59 80 GLY A N 1
ATOM 628 C CA . GLY A 1 80 ? -18.563 9.227 -19.396 1.00 42.59 80 GLY A CA 1
ATOM 629 C C . GLY A 1 80 ? -20.070 9.209 -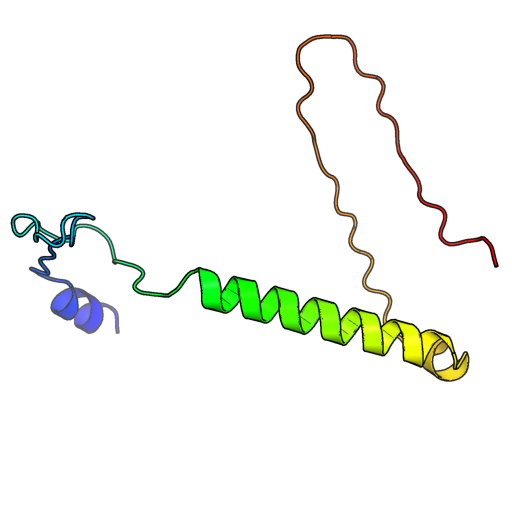19.677 1.00 42.59 80 GLY A C 1
ATOM 630 O O . GLY A 1 80 ? -20.484 9.210 -20.836 1.00 42.59 80 GLY A O 1
ATOM 631 N N . LYS A 1 81 ? -20.920 9.228 -18.642 1.00 41.88 81 LYS A N 1
ATOM 632 C CA . LYS A 1 81 ? -22.364 9.467 -18.821 1.00 41.88 81 LYS A CA 1
ATOM 633 C C . LYS A 1 81 ? -22.593 10.949 -19.141 1.00 41.88 81 LYS A C 1
ATOM 635 O O . LYS A 1 81 ? -22.724 11.764 -18.233 1.00 41.88 81 LYS A O 1
ATOM 640 N N . LYS A 1 82 ? -22.658 11.309 -20.428 1.00 39.41 82 LYS A N 1
ATOM 641 C CA . LYS A 1 82 ? -23.251 12.589 -20.850 1.00 39.41 82 LYS A CA 1
ATOM 642 C C . LYS A 1 82 ? -24.768 12.512 -20.680 1.00 39.41 82 LYS A C 1
ATOM 644 O O . LYS A 1 82 ? -25.393 11.522 -21.058 1.00 39.41 82 LYS A O 1
ATOM 649 N N . GLY A 1 83 ? -25.345 13.557 -20.090 1.00 42.72 83 GLY A N 1
ATOM 650 C CA . GLY A 1 83 ? -26.789 13.750 -20.004 1.00 42.72 83 GLY A CA 1
ATOM 651 C C . GLY A 1 83 ? -27.480 13.641 -21.369 1.00 42.72 83 GLY A C 1
ATOM 652 O O . GLY A 1 83 ? -26.852 13.791 -22.415 1.00 42.72 83 GLY A O 1
ATOM 653 N N . ARG A 1 84 ? -28.784 13.345 -21.317 1.00 42.00 84 ARG A N 1
ATOM 654 C CA . ARG A 1 84 ? -29.714 13.118 -22.436 1.00 42.00 84 ARG A CA 1
ATOM 655 C C . ARG A 1 84 ? -29.470 14.034 -23.649 1.00 42.00 84 ARG A C 1
ATOM 657 O O . ARG A 1 84 ? -30.016 15.127 -23.696 1.00 42.00 84 ARG A O 1
ATOM 664 N N . SER A 1 85 ? -28.740 13.557 -24.653 1.00 38.34 85 SER A N 1
ATOM 665 C CA . SER A 1 85 ? -29.089 13.730 -26.070 1.00 38.34 85 SER A CA 1
ATOM 666 C C . SER A 1 85 ? -28.211 12.833 -26.949 1.00 38.34 85 SER A C 1
ATOM 668 O O . SER A 1 85 ? -27.073 12.536 -26.593 1.00 38.34 85 SER A O 1
ATOM 670 N N . ALA A 1 86 ? -28.794 12.366 -28.052 1.00 39.50 86 ALA A N 1
ATOM 671 C CA . ALA A 1 86 ? -28.336 11.342 -28.995 1.00 39.50 86 ALA A CA 1
ATOM 672 C C . ALA A 1 86 ? -26.807 11.162 -29.133 1.00 39.50 86 ALA A C 1
ATOM 674 O O . ALA A 1 86 ? -26.062 12.082 -29.464 1.00 39.50 86 ALA A O 1
ATOM 675 N N . GLY A 1 87 ? -26.356 9.927 -28.895 1.00 37.31 87 GLY A N 1
ATOM 676 C CA . GLY A 1 87 ? -24.950 9.547 -28.857 1.00 37.31 87 GLY A CA 1
ATOM 677 C C . GLY A 1 87 ? -24.261 9.583 -30.220 1.00 37.31 87 GLY A C 1
ATOM 678 O O . GLY A 1 87 ? -24.612 8.835 -31.128 1.00 37.31 87 GLY A O 1
ATOM 679 N N . LYS A 1 88 ? -23.187 10.371 -30.303 1.00 35.78 88 LYS A N 1
ATOM 680 C CA . LYS A 1 88 ? -22.070 10.117 -31.214 1.00 35.78 88 LYS A CA 1
ATOM 681 C C . LYS A 1 88 ? -20.942 9.519 -30.375 1.00 35.78 88 LYS A C 1
ATOM 683 O O . LYS A 1 88 ? -20.391 10.199 -29.511 1.00 35.78 88 LYS A O 1
ATOM 688 N N . LYS A 1 89 ? -20.645 8.230 -30.575 1.00 40.09 89 LYS A N 1
ATOM 689 C CA . LYS A 1 89 ? -19.428 7.614 -30.032 1.00 40.09 89 LYS A CA 1
ATOM 690 C C . LYS A 1 89 ? -18.255 8.191 -30.822 1.00 40.09 89 LYS A C 1
ATOM 692 O O . LYS A 1 89 ? -18.086 7.857 -31.989 1.00 40.09 89 LYS A O 1
ATOM 697 N N . THR A 1 90 ? -17.503 9.104 -30.217 1.00 39.56 90 THR A N 1
ATOM 698 C CA . THR A 1 90 ? -16.238 9.580 -30.782 1.00 39.56 90 THR A CA 1
ATOM 699 C C . THR A 1 90 ? -15.132 8.717 -30.200 1.00 39.56 90 THR A C 1
ATOM 701 O O . THR A 1 90 ? -14.767 8.879 -29.038 1.00 39.56 90 THR A O 1
ATOM 704 N N . THR A 1 91 ? -14.637 7.779 -30.999 1.00 40.06 91 THR A N 1
ATOM 705 C CA . THR A 1 91 ? -13.402 7.054 -30.709 1.00 40.06 91 THR A CA 1
ATOM 706 C C . THR A 1 91 ? -12.248 8.020 -30.947 1.00 40.06 91 THR A C 1
ATOM 708 O O . THR A 1 91 ? -12.012 8.420 -32.084 1.00 40.06 91 THR A O 1
ATOM 711 N N . VAL A 1 92 ? -11.568 8.446 -29.884 1.00 42.03 92 VAL A N 1
ATOM 712 C CA . VAL A 1 92 ? -10.295 9.159 -30.016 1.00 42.03 92 VAL A CA 1
ATOM 713 C C . VAL A 1 92 ? -9.217 8.087 -30.038 1.00 42.03 92 VAL A C 1
ATOM 715 O O . VAL A 1 92 ? -8.816 7.580 -28.995 1.00 42.03 92 VAL A O 1
ATOM 718 N N . VAL A 1 93 ? -8.829 7.681 -31.244 1.00 43.56 93 VAL A N 1
ATOM 719 C CA . VAL A 1 93 ? -7.607 6.907 -31.450 1.00 43.56 93 VAL A CA 1
ATOM 720 C C . VAL A 1 93 ? -6.476 7.923 -31.359 1.00 43.56 93 VAL A C 1
ATOM 722 O O . VAL A 1 93 ? -6.366 8.800 -32.210 1.00 43.56 93 VAL A O 1
ATOM 725 N N . THR A 1 94 ? -5.699 7.898 -30.280 1.00 41.66 94 THR A N 1
ATOM 726 C CA . THR A 1 94 ? -4.399 8.571 -30.283 1.00 41.66 94 THR A CA 1
ATOM 727 C C . THR A 1 94 ? -3.440 7.627 -30.983 1.00 41.66 94 THR A C 1
ATOM 729 O O . THR A 1 94 ? -2.942 6.687 -30.362 1.00 41.66 94 THR A O 1
ATOM 732 N N . ASP A 1 95 ? -3.275 7.827 -32.290 1.00 31.27 95 ASP A N 1
ATOM 733 C CA . ASP A 1 95 ? -2.281 7.125 -33.093 1.00 31.27 95 ASP A CA 1
ATOM 734 C C . ASP A 1 95 ? -0.900 7.345 -32.470 1.00 31.27 95 ASP A C 1
ATOM 736 O O . ASP A 1 95 ? -0.407 8.469 -32.385 1.00 31.27 95 ASP A O 1
ATOM 740 N N . ALA A 1 96 ? -0.280 6.257 -32.017 1.00 44.72 96 ALA A N 1
ATOM 741 C CA . ALA A 1 96 ? 1.122 6.224 -31.617 1.00 44.72 96 ALA A CA 1
ATOM 742 C C . ALA A 1 96 ? 2.028 5.960 -32.836 1.00 44.72 96 ALA A C 1
ATOM 744 O O . ALA A 1 96 ? 2.994 5.209 -32.744 1.00 44.72 96 ALA A O 1
ATOM 745 N N . GLU A 1 97 ? 1.697 6.553 -33.985 1.00 45.12 97 GLU A N 1
ATOM 746 C CA . GLU A 1 97 ? 2.527 6.543 -35.189 1.00 45.12 97 GLU A CA 1
ATOM 747 C C . GLU A 1 97 ? 2.595 7.957 -35.773 1.00 45.12 97 GLU A C 1
ATOM 749 O O . GLU A 1 97 ? 1.828 8.323 -36.660 1.00 45.12 97 GLU A O 1
ATOM 754 N N . ALA A 1 98 ? 3.526 8.763 -35.263 1.00 33.56 98 ALA A N 1
ATOM 755 C CA . ALA A 1 98 ? 4.118 9.873 -36.005 1.00 33.56 98 ALA A CA 1
ATOM 756 C C . ALA A 1 98 ? 5.436 10.313 -35.340 1.00 33.56 98 ALA A C 1
ATOM 758 O O . ALA A 1 98 ? 5.406 11.108 -34.401 1.00 33.56 98 ALA A O 1
ATOM 759 N N . LEU A 1 99 ? 6.541 9.831 -35.932 1.00 34.31 99 LEU A N 1
ATOM 760 C CA . LEU A 1 99 ? 7.965 10.184 -35.750 1.00 34.31 99 LEU A CA 1
ATOM 761 C C . LEU A 1 99 ? 8.693 9.645 -34.513 1.00 34.31 99 LEU A C 1
ATOM 763 O O . LEU A 1 99 ? 8.485 10.166 -33.399 1.00 34.31 99 LEU A O 1
#

pLDDT: mean 73.13, std 20.34, range [31.27, 95.44]

Radius of gyration: 24.63 Å; chains: 1; bounding box: 48×39×59 Å

Foldseek 3Di:
DVVVVCVVLPQDWDWDQDPVRDIHDIDRDPDDDPPDDPVVVVVVVVVVVVVVVVVCVVQVVPPVSVVPDDDPDDPDDDDDDDPDDDDDPDDPDPDPDDD